Protein AF-A0A7D8ALW2-F1 (afdb_monomer_lite)

Organism: NCBI:txid57043

Structure (mmCIF, N/CA/C/O backbone):
data_AF-A0A7D8ALW2-F1
#
_entry.id   AF-A0A7D8ALW2-F1
#
loop_
_atom_site.group_PDB
_atom_site.id
_atom_site.type_symbol
_atom_site.label_atom_id
_atom_site.label_alt_id
_atom_site.label_comp_id
_atom_site.label_asym_id
_atom_site.label_entity_id
_atom_site.label_seq_id
_atom_site.pdbx_PDB_ins_code
_atom_site.Cartn_x
_atom_site.Cartn_y
_atom_site.Cartn_z
_atom_site.occupancy
_atom_site.B_iso_or_equiv
_atom_site.auth_seq_id
_atom_site.auth_comp_id
_atom_site.auth_asym_id
_atom_site.auth_atom_id
_atom_site.pdbx_PDB_model_num
ATOM 1 N N . MET A 1 1 ? -24.051 27.131 32.917 1.00 49.28 1 MET A N 1
ATOM 2 C CA . MET A 1 1 ? -25.265 26.604 32.248 1.00 49.28 1 MET A CA 1
ATOM 3 C C . MET A 1 1 ? -25.071 26.394 30.731 1.00 49.28 1 MET A C 1
ATOM 5 O O . MET A 1 1 ? -26.030 26.511 29.987 1.00 49.28 1 MET A O 1
ATOM 9 N N . ALA A 1 2 ? -23.865 26.048 30.250 1.00 46.69 2 ALA A N 1
ATOM 10 C CA . ALA A 1 2 ? -23.575 25.933 28.806 1.00 46.69 2 ALA A CA 1
ATOM 11 C C . ALA A 1 2 ? -23.322 24.488 28.316 1.00 46.69 2 ALA A C 1
ATOM 13 O O . ALA A 1 2 ? -23.296 24.242 27.117 1.00 46.69 2 ALA A O 1
ATOM 14 N N . ALA A 1 3 ? -23.178 23.514 29.223 1.00 50.22 3 ALA A N 1
ATOM 15 C CA . ALA A 1 3 ? -22.819 22.133 28.873 1.00 50.22 3 ALA A CA 1
ATOM 16 C C . ALA A 1 3 ? -24.005 21.259 28.408 1.00 50.22 3 ALA A C 1
ATOM 18 O O . ALA A 1 3 ? -23.799 20.154 27.915 1.00 50.22 3 ALA A O 1
ATOM 19 N N . GLN A 1 4 ? -25.250 21.735 28.534 1.00 50.16 4 GLN A N 1
ATOM 20 C CA . GLN A 1 4 ? -26.442 20.954 28.173 1.00 50.16 4 GLN A CA 1
ATOM 21 C C . GLN A 1 4 ? -26.747 20.941 26.661 1.00 50.16 4 GLN A C 1
ATOM 23 O O . GLN A 1 4 ? -27.540 20.115 26.216 1.00 50.16 4 GLN A O 1
ATOM 28 N N . GLN A 1 5 ? -26.151 21.839 25.865 1.00 50.19 5 GLN A N 1
ATOM 29 C CA . GLN A 1 5 ? -26.598 22.107 24.487 1.00 50.19 5 GLN A CA 1
ATOM 30 C C . GLN A 1 5 ? -25.983 21.201 23.404 1.00 50.19 5 GLN A C 1
ATOM 32 O O . GLN A 1 5 ? -26.368 21.302 22.245 1.00 50.19 5 GLN A O 1
ATOM 37 N N . ALA A 1 6 ? -25.091 20.268 23.755 1.00 52.12 6 ALA A N 1
ATOM 38 C CA . ALA A 1 6 ? -24.503 19.326 22.791 1.00 52.12 6 ALA A CA 1
ATOM 39 C C . ALA A 1 6 ? -25.215 17.959 22.725 1.00 52.12 6 ALA A C 1
ATOM 41 O O . ALA A 1 6 ? -24.763 17.054 22.023 1.00 52.12 6 ALA A O 1
ATOM 42 N N . LYS A 1 7 ? -26.341 17.775 23.429 1.00 53.06 7 LYS A N 1
ATOM 43 C CA . LYS A 1 7 ? -27.225 16.631 23.176 1.00 53.06 7 LYS A CA 1
ATOM 44 C C . LYS A 1 7 ? -27.994 16.930 21.893 1.00 53.06 7 LYS A C 1
ATOM 46 O O . LYS A 1 7 ? -29.060 17.533 21.941 1.00 53.06 7 LYS A O 1
ATOM 51 N N . ALA A 1 8 ? -27.424 16.540 20.750 1.00 59.66 8 ALA A N 1
ATOM 52 C CA . ALA A 1 8 ? -28.155 16.482 19.490 1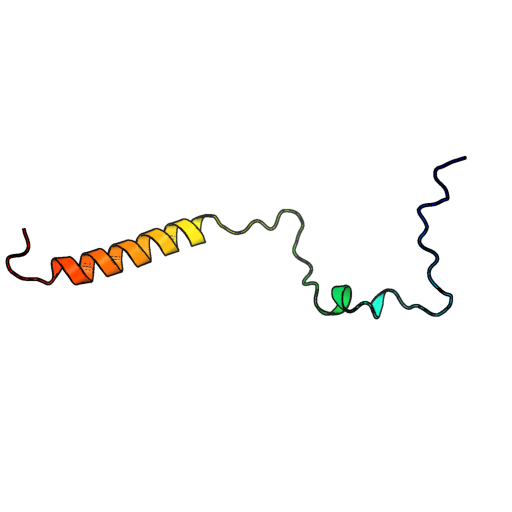.00 59.66 8 ALA A CA 1
ATOM 53 C C . ALA A 1 8 ? -29.508 15.819 19.773 1.00 59.66 8 ALA A C 1
ATOM 55 O O . ALA A 1 8 ? -29.542 14.693 20.276 1.00 59.66 8 ALA A O 1
ATOM 56 N N . ALA A 1 9 ? -30.598 16.553 19.553 1.00 60.94 9 ALA A N 1
ATOM 57 C CA . ALA A 1 9 ? -31.943 16.058 19.778 1.00 60.94 9 ALA A CA 1
ATOM 58 C C . ALA A 1 9 ? -32.143 14.831 18.881 1.00 60.94 9 ALA A C 1
ATOM 60 O O . ALA A 1 9 ? -32.354 14.949 17.675 1.00 60.94 9 ALA A O 1
ATOM 61 N N . VAL A 1 10 ? -31.994 13.638 19.457 1.00 61.12 10 VAL A N 1
ATOM 62 C CA . VAL A 1 10 ? -32.369 12.396 18.793 1.00 61.12 10 VAL A CA 1
ATOM 63 C C . VAL A 1 10 ? -33.879 12.476 18.660 1.00 61.12 10 VAL A C 1
ATOM 65 O O . VAL A 1 10 ? -34.591 12.398 19.661 1.00 61.12 10 VAL A O 1
ATOM 68 N N . GLN A 1 11 ? -34.352 12.722 17.437 1.00 63.62 11 GLN A N 1
ATOM 69 C CA . GLN A 1 11 ? -35.774 12.681 17.112 1.00 63.62 11 GLN A CA 1
ATOM 70 C C . GLN A 1 11 ? -36.358 11.385 17.699 1.00 63.62 11 GLN A C 1
ATOM 72 O O . GLN A 1 11 ? -35.775 10.317 17.470 1.00 63.62 11 GLN A O 1
ATOM 77 N N . PRO A 1 12 ? -37.455 11.439 18.473 1.00 60.72 12 PRO A N 1
ATOM 78 C CA . PRO A 1 12 ? -38.070 10.233 19.010 1.00 60.72 12 PRO A CA 1
ATOM 79 C C . PRO A 1 12 ? -38.426 9.297 17.845 1.00 60.72 12 PRO A C 1
ATOM 81 O O . PRO A 1 12 ? -39.180 9.670 16.952 1.00 60.72 12 PRO A O 1
ATOM 84 N N . GLY A 1 13 ? -37.812 8.108 17.818 1.00 69.56 13 GLY A N 1
ATOM 85 C CA . GLY A 1 13 ? -37.931 7.131 16.725 1.00 69.56 13 GLY A CA 1
ATOM 86 C C . GLY A 1 13 ? -36.696 6.982 15.823 1.00 69.56 13 GLY A C 1
ATOM 87 O O . GLY A 1 13 ? -36.673 6.089 14.978 1.00 69.56 13 GLY A O 1
ATOM 88 N N . PHE A 1 14 ? -35.650 7.796 15.997 1.00 71.94 14 PHE A N 1
ATOM 89 C CA . PHE A 1 14 ? -34.387 7.618 15.280 1.00 71.94 14 PHE A CA 1
ATOM 90 C C . PHE A 1 14 ? -33.503 6.575 15.976 1.00 71.94 14 PHE A C 1
ATOM 92 O O . PHE A 1 14 ? -32.917 6.841 17.025 1.00 71.94 14 PHE A O 1
ATOM 99 N N . ASP A 1 15 ? -33.404 5.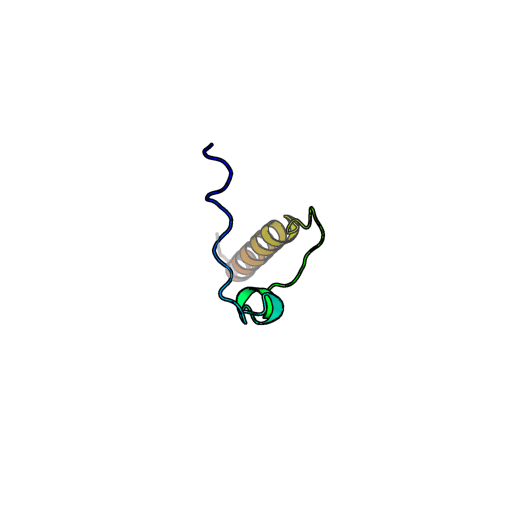390 15.377 1.00 80.44 15 ASP A N 1
ATOM 100 C CA . ASP A 1 15 ? -32.527 4.309 15.827 1.00 80.44 15 ASP A CA 1
ATOM 101 C C . ASP A 1 15 ? -31.062 4.611 15.449 1.00 80.44 15 ASP A C 1
ATOM 103 O O . ASP A 1 15 ? -30.728 4.633 14.257 1.00 80.44 15 ASP A O 1
ATOM 107 N N . PRO A 1 16 ? -30.156 4.815 16.424 1.00 76.94 16 PRO A N 1
ATOM 108 C CA . PRO A 1 16 ? -28.742 5.046 16.147 1.00 76.94 16 PRO A CA 1
ATOM 109 C C . PRO A 1 16 ? -28.070 3.921 15.347 1.00 76.94 16 PRO A C 1
ATOM 111 O O . PRO A 1 16 ? -27.077 4.189 14.674 1.00 76.94 16 PRO A O 1
ATOM 114 N N . ALA A 1 17 ? -28.596 2.691 15.386 1.00 78.75 17 ALA A N 1
ATOM 115 C CA . ALA A 1 17 ? -28.078 1.562 14.616 1.00 78.75 17 ALA A CA 1
ATOM 116 C C . ALA A 1 17 ? -28.437 1.629 13.119 1.00 78.75 17 ALA A C 1
ATOM 118 O O . ALA A 1 17 ? -27.775 0.986 12.308 1.00 78.75 17 ALA A O 1
ATOM 119 N N . ARG A 1 18 ? -29.428 2.444 12.721 1.00 80.69 18 ARG A N 1
ATOM 120 C CA . ARG A 1 18 ? -29.827 2.645 11.309 1.00 80.69 18 ARG A CA 1
ATOM 121 C C . ARG A 1 18 ? -29.011 3.703 10.572 1.00 80.69 18 ARG A C 1
ATOM 123 O O . ARG A 1 18 ? -29.319 4.060 9.438 1.00 80.69 18 ARG A O 1
ATOM 130 N N . ARG A 1 19 ? -27.973 4.225 11.214 1.00 84.06 19 ARG A N 1
ATOM 131 C CA . ARG A 1 19 ? -27.038 5.176 10.621 1.00 84.06 19 ARG A CA 1
ATOM 132 C C . ARG A 1 19 ? -26.217 4.505 9.518 1.00 84.06 19 ARG A C 1
ATOM 134 O O . ARG A 1 19 ? -25.548 3.506 9.769 1.00 84.06 19 ARG A O 1
ATOM 141 N N . THR A 1 20 ? -26.229 5.073 8.313 1.00 82.88 20 THR A N 1
ATOM 142 C CA . THR A 1 20 ? -25.469 4.562 7.156 1.00 82.88 20 THR A CA 1
ATOM 143 C C . THR A 1 20 ? -23.976 4.439 7.459 1.00 82.88 20 THR A C 1
ATOM 145 O O . THR A 1 20 ? -23.343 3.457 7.082 1.00 82.88 20 THR A O 1
ATOM 148 N N . ASP A 1 21 ? -23.414 5.394 8.199 1.00 81.94 21 ASP A N 1
ATOM 149 C CA . ASP A 1 21 ? -22.031 5.340 8.667 1.00 81.94 21 ASP A CA 1
ATOM 150 C C . ASP A 1 21 ? -21.777 4.152 9.603 1.00 81.94 21 ASP A C 1
ATOM 152 O O . ASP A 1 21 ? -20.717 3.544 9.529 1.00 81.94 21 ASP A O 1
ATOM 156 N N . VAL A 1 22 ? -22.738 3.755 10.442 1.00 83.94 22 VAL A N 1
ATOM 157 C CA . VAL A 1 22 ? -22.589 2.611 11.357 1.00 83.94 22 VAL A CA 1
ATOM 158 C C . VAL A 1 22 ? -22.604 1.283 10.605 1.00 83.94 22 VAL A C 1
ATOM 160 O O . VAL A 1 22 ? -21.822 0.403 10.962 1.00 83.94 22 VAL A O 1
ATOM 163 N N . LEU A 1 23 ? -23.439 1.153 9.569 1.00 84.19 23 LEU A N 1
ATOM 164 C CA . LEU A 1 23 ? -23.558 -0.076 8.775 1.00 84.19 23 LEU A CA 1
ATOM 165 C C . LEU A 1 23 ? -22.274 -0.414 8.007 1.00 84.19 23 LEU A C 1
ATOM 167 O O . LEU A 1 23 ? -21.946 -1.588 7.856 1.00 84.19 23 LEU A O 1
ATOM 171 N N . PHE A 1 24 ? -21.535 0.601 7.551 1.00 83.44 24 PHE A N 1
ATOM 172 C CA . PHE A 1 24 ? -20.315 0.411 6.755 1.00 83.44 24 PHE A CA 1
ATOM 173 C C . PHE A 1 24 ? -19.019 0.732 7.507 1.00 83.44 24 PHE A C 1
ATOM 175 O O . PHE A 1 24 ? -17.928 0.459 7.000 1.00 83.44 24 PHE A O 1
ATOM 182 N N . ARG A 1 25 ? -19.093 1.281 8.726 1.00 85.56 25 ARG A N 1
ATOM 183 C CA . ARG A 1 25 ? -17.901 1.518 9.546 1.00 85.56 25 ARG A CA 1
ATOM 184 C C . ARG A 1 25 ? -17.380 0.206 10.111 1.00 85.56 25 ARG A C 1
ATOM 186 O O . ARG A 1 25 ? -17.813 -0.253 11.170 1.00 85.56 25 ARG A O 1
ATOM 193 N N . VAL A 1 26 ? -16.351 -0.313 9.452 1.00 85.19 26 VAL A N 1
ATOM 194 C CA . VAL A 1 26 ? -15.467 -1.346 9.994 1.00 85.19 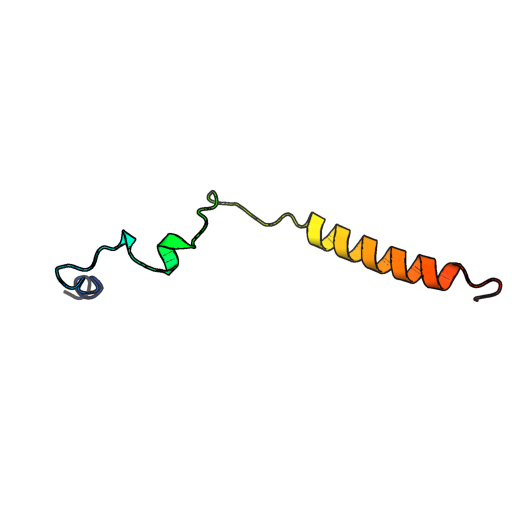26 VAL A CA 1
ATOM 195 C C . VAL A 1 26 ? -14.870 -0.838 11.308 1.00 85.19 26 VAL A C 1
ATOM 197 O O . VAL A 1 26 ? -14.186 0.186 11.339 1.00 85.19 26 VAL A O 1
ATOM 200 N N . ARG A 1 27 ? -15.157 -1.532 12.414 1.00 82.44 27 ARG A N 1
ATOM 201 C CA . ARG A 1 27 ? -14.470 -1.299 13.687 1.00 82.44 27 ARG A CA 1
ATOM 202 C C . ARG A 1 27 ? -13.076 -1.902 13.572 1.00 82.44 27 ARG A C 1
ATOM 204 O O . ARG A 1 27 ? -12.946 -3.088 13.289 1.00 82.44 27 ARG A O 1
ATOM 211 N N . ARG A 1 28 ? -12.056 -1.072 13.742 1.00 84.06 28 ARG A N 1
ATOM 212 C CA . ARG A 1 28 ? -10.669 -1.511 13.887 1.00 84.06 28 ARG A CA 1
ATOM 213 C C . ARG A 1 28 ? -10.271 -1.328 15.342 1.00 84.06 28 ARG A C 1
ATOM 215 O O . ARG A 1 28 ? -10.792 -0.423 15.993 1.00 84.06 28 ARG A O 1
ATOM 222 N N . GLU A 1 29 ? -9.390 -2.197 15.816 1.00 87.44 29 GLU A N 1
ATOM 223 C CA . GLU A 1 29 ? -8.812 -2.101 17.155 1.00 87.44 29 GLU A CA 1
ATOM 224 C C . GLU A 1 29 ? -8.156 -0.729 17.361 1.00 87.44 29 GLU A C 1
ATOM 226 O O . GLU A 1 29 ? -7.624 -0.123 16.420 1.00 87.44 29 GLU A O 1
ATOM 231 N N . GLU A 1 30 ? -8.207 -0.228 18.593 1.00 79.62 30 GLU A N 1
ATOM 232 C CA . GLU A 1 30 ? -7.506 1.000 18.964 1.00 79.62 30 GLU A CA 1
ATOM 233 C C . GLU A 1 30 ? -5.998 0.810 18.728 1.00 79.62 30 GLU A C 1
ATOM 235 O O . GLU A 1 30 ? -5.423 -0.213 19.097 1.00 79.62 30 GLU A O 1
ATOM 240 N N . GLY A 1 31 ? -5.360 1.765 18.042 1.00 82.75 31 GLY A N 1
ATOM 241 C CA . GLY A 1 31 ? -3.952 1.647 17.639 1.00 82.75 31 GLY A CA 1
ATOM 242 C C . GLY A 1 31 ? -3.698 0.817 16.373 1.00 82.75 31 GLY A C 1
ATOM 243 O O . GLY A 1 31 ? -2.550 0.491 16.083 1.00 82.75 31 GLY A O 1
ATOM 244 N N . HIS A 1 32 ? -4.729 0.472 15.591 1.00 86.19 32 HIS A N 1
ATOM 245 C CA . HIS A 1 32 ? -4.528 -0.147 14.280 1.00 86.19 32 HIS A CA 1
ATOM 246 C C . HIS A 1 32 ? -3.935 0.854 13.276 1.00 86.19 32 HIS A C 1
ATOM 248 O O . HIS A 1 32 ? -4.655 1.589 12.594 1.00 86.19 32 HIS A O 1
ATOM 254 N N . GLU A 1 33 ? -2.611 0.861 13.176 1.00 89.81 33 GLU A N 1
ATOM 255 C CA . GLU A 1 33 ? -1.864 1.653 12.205 1.00 89.81 33 GLU A CA 1
ATOM 256 C C . GLU A 1 33 ? -1.579 0.845 10.936 1.00 89.81 33 GLU A C 1
ATOM 258 O O . GLU A 1 33 ? -1.320 -0.361 10.970 1.00 89.81 33 GLU A O 1
ATOM 263 N N . LEU A 1 34 ? -1.622 1.518 9.784 1.00 87.75 34 LEU A N 1
ATOM 264 C CA . LEU A 1 34 ? -1.203 0.898 8.535 1.00 87.75 34 LEU A CA 1
ATOM 265 C C . LEU A 1 34 ? 0.311 0.675 8.583 1.00 87.75 34 LEU A C 1
ATOM 267 O O . LEU A 1 34 ? 1.070 1.616 8.796 1.00 87.75 34 LEU A O 1
ATOM 271 N N . SER A 1 35 ? 0.756 -0.560 8.346 1.00 91.69 35 SER A N 1
ATOM 272 C CA . SER A 1 35 ? 2.186 -0.868 8.346 1.00 91.69 35 SER A CA 1
ATOM 273 C C . SER A 1 35 ? 2.927 -0.060 7.277 1.00 91.69 35 SER A C 1
ATOM 275 O O . SER A 1 35 ? 2.633 -0.183 6.085 1.00 91.69 35 SER A O 1
ATOM 277 N N . SER A 1 36 ? 3.945 0.699 7.690 1.00 94.19 36 SER A N 1
ATOM 278 C CA . SER A 1 36 ? 4.815 1.468 6.788 1.00 94.19 36 SER A CA 1
ATOM 279 C C . SER A 1 36 ? 5.511 0.601 5.733 1.00 94.19 36 SER A C 1
ATOM 281 O O . SER A 1 36 ? 5.870 1.097 4.665 1.00 94.19 36 SER A O 1
ATOM 283 N N . TRP A 1 37 ? 5.648 -0.706 5.985 1.00 97.25 37 TRP A N 1
ATOM 284 C CA . TRP A 1 37 ? 6.198 -1.661 5.024 1.00 97.25 37 TRP A CA 1
ATOM 285 C C . TRP A 1 37 ? 5.413 -1.732 3.713 1.00 97.25 37 TRP A C 1
ATOM 287 O O . TRP A 1 37 ? 6.014 -2.042 2.689 1.00 97.25 37 TRP A O 1
ATOM 297 N N . TRP A 1 38 ? 4.121 -1.383 3.699 1.00 96.75 38 TRP A N 1
ATOM 298 C CA . TRP A 1 38 ? 3.354 -1.283 2.453 1.00 96.75 38 TRP A CA 1
ATOM 299 C C . TRP A 1 38 ? 3.887 -0.191 1.527 1.00 96.75 38 TRP A C 1
ATOM 301 O O . TRP A 1 38 ? 4.058 -0.434 0.334 1.00 96.75 38 TRP A O 1
ATOM 311 N N . PHE A 1 39 ? 4.202 0.989 2.062 1.00 97.31 39 PHE A N 1
ATOM 312 C CA . PHE A 1 39 ? 4.748 2.088 1.263 1.00 97.31 39 PHE A CA 1
ATOM 313 C C . PHE A 1 39 ? 6.179 1.800 0.811 1.00 97.31 39 PHE A C 1
ATOM 315 O O . PHE A 1 39 ? 6.516 2.037 -0.348 1.00 97.31 39 PHE A O 1
ATOM 322 N N . ILE A 1 40 ? 6.997 1.229 1.701 1.00 97.81 40 ILE A N 1
ATOM 323 C CA . ILE A 1 40 ? 8.370 0.820 1.377 1.00 97.81 40 ILE A CA 1
ATOM 324 C C . ILE A 1 40 ? 8.349 -0.257 0.286 1.00 97.81 40 ILE A C 1
ATOM 326 O O . ILE A 1 40 ? 9.042 -0.134 -0.720 1.00 97.81 40 ILE A O 1
ATOM 330 N N . GLY A 1 41 ? 7.515 -1.284 0.448 1.00 98.19 41 GLY A N 1
ATOM 331 C CA . GLY A 1 41 ? 7.358 -2.358 -0.526 1.00 98.19 41 GLY A CA 1
ATOM 332 C C . GLY A 1 41 ? 6.861 -1.853 -1.878 1.00 98.19 41 GLY A C 1
ATOM 333 O O . GLY A 1 41 ? 7.425 -2.229 -2.901 1.00 98.19 41 GLY A O 1
ATOM 334 N N . ALA A 1 42 ? 5.866 -0.960 -1.895 1.00 98.06 42 ALA A N 1
ATOM 335 C CA . ALA A 1 42 ? 5.362 -0.355 -3.127 1.00 98.06 42 ALA A CA 1
ATOM 336 C C . ALA A 1 42 ? 6.453 0.435 -3.866 1.00 98.06 42 ALA A C 1
ATOM 338 O O . AL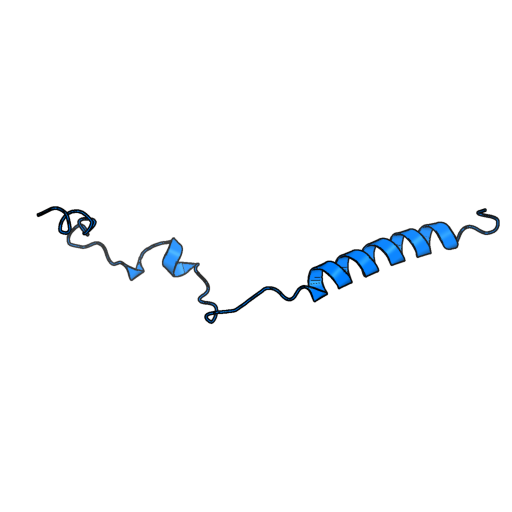A A 1 42 ? 6.615 0.259 -5.072 1.00 98.06 42 ALA A O 1
ATOM 339 N N . PHE A 1 43 ? 7.233 1.245 -3.142 1.00 98.31 43 PHE A N 1
ATOM 340 C CA . PHE A 1 43 ? 8.346 2.006 -3.710 1.00 98.31 43 PHE A CA 1
ATOM 341 C C . PHE A 1 43 ? 9.440 1.099 -4.284 1.00 98.31 43 PHE A C 1
ATOM 343 O O . PHE A 1 43 ? 9.910 1.318 -5.405 1.00 98.31 43 PHE A O 1
ATOM 350 N N . LEU A 1 44 ? 9.844 0.075 -3.528 1.00 98.44 44 LEU A N 1
ATOM 351 C CA . LEU A 1 44 ? 10.852 -0.880 -3.978 1.00 98.44 44 LEU A CA 1
ATOM 352 C C . LEU A 1 44 ? 10.358 -1.639 -5.212 1.00 98.44 44 LEU A C 1
ATOM 354 O O . LEU A 1 44 ? 11.069 -1.689 -6.209 1.00 98.44 44 LEU A O 1
ATOM 358 N N . ALA A 1 45 ? 9.121 -2.142 -5.194 1.00 98.31 45 ALA A N 1
ATOM 359 C CA . ALA A 1 45 ? 8.534 -2.864 -6.317 1.00 98.31 45 ALA A CA 1
ATOM 360 C C . ALA A 1 45 ? 8.460 -2.001 -7.585 1.00 98.31 45 ALA A C 1
ATOM 362 O O . ALA A 1 45 ? 8.924 -2.432 -8.640 1.00 98.31 45 ALA A O 1
ATOM 363 N N . SER A 1 46 ? 7.938 -0.771 -7.497 1.00 98.12 46 SER A N 1
ATOM 364 C CA . SER A 1 46 ? 7.843 0.120 -8.659 1.00 98.12 46 SER A CA 1
ATOM 365 C C . SER A 1 46 ? 9.21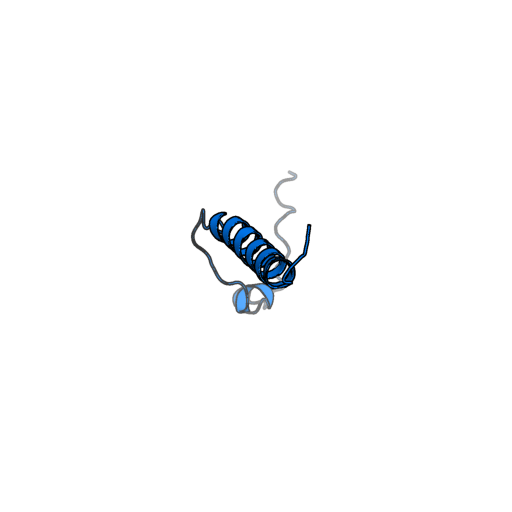8 0.470 -9.222 1.00 98.12 46 SER A C 1
ATOM 367 O O . SER A 1 46 ? 9.417 0.438 -10.435 1.00 98.12 46 SER A O 1
ATOM 369 N N . SER A 1 47 ? 10.179 0.768 -8.346 1.00 97.75 47 SER A N 1
ATOM 370 C CA . SER A 1 47 ? 11.540 1.121 -8.754 1.00 97.75 47 SER A CA 1
ATOM 371 C C . SER A 1 47 ? 12.240 -0.061 -9.415 1.00 97.75 47 SER A C 1
ATOM 373 O O . SER A 1 47 ? 12.817 0.092 -10.486 1.00 97.75 47 SER A O 1
ATOM 375 N N . SER A 1 48 ? 12.134 -1.257 -8.830 1.00 97.25 48 SER A N 1
ATOM 376 C CA . SER A 1 48 ? 12.681 -2.482 -9.412 1.00 97.25 48 SER A CA 1
ATOM 377 C C . SER A 1 48 ? 12.086 -2.787 -10.783 1.00 97.25 48 SER A C 1
ATOM 379 O O . SER A 1 48 ? 12.829 -3.200 -11.666 1.00 97.25 48 SER A O 1
ATOM 381 N N . VAL A 1 49 ? 10.786 -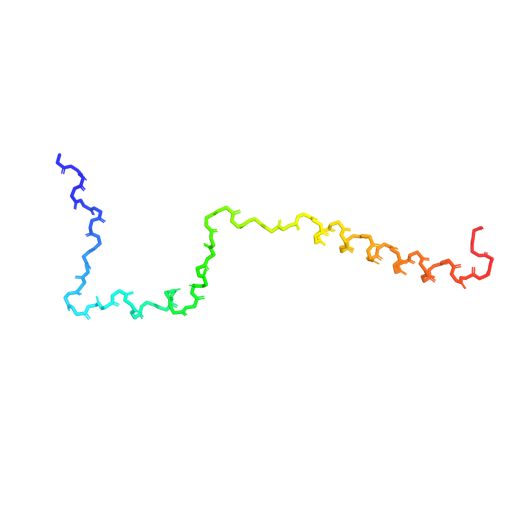2.552 -10.994 1.00 96.69 49 VAL A N 1
ATOM 382 C CA . VAL A 1 49 ? 10.152 -2.720 -12.312 1.00 96.69 49 VAL A CA 1
ATOM 383 C C . VAL A 1 49 ? 10.760 -1.765 -13.337 1.00 96.69 49 VAL A C 1
ATOM 385 O O . VAL A 1 49 ? 11.158 -2.206 -14.411 1.00 96.69 49 VAL A O 1
ATOM 388 N N . VAL A 1 50 ? 10.877 -0.475 -13.010 1.00 95.00 50 VAL A N 1
ATOM 389 C CA . VAL A 1 50 ? 11.481 0.516 -13.918 1.00 95.00 50 VAL A CA 1
ATOM 390 C C . VAL A 1 50 ? 12.928 0.148 -14.232 1.00 95.00 50 VAL A C 1
ATOM 392 O O . VAL A 1 50 ? 13.312 0.122 -15.398 1.00 95.00 50 VAL A O 1
ATOM 395 N N . ILE A 1 51 ? 13.714 -0.186 -13.208 1.00 93.25 51 ILE A N 1
ATOM 396 C CA . ILE A 1 51 ? 15.107 -0.609 -13.372 1.00 93.25 51 ILE A CA 1
ATOM 397 C C . ILE A 1 51 ? 15.174 -1.837 -14.277 1.00 93.25 51 ILE A C 1
ATOM 399 O O . ILE A 1 51 ? 15.895 -1.809 -15.262 1.00 93.25 51 ILE A O 1
ATOM 403 N N . ALA A 1 52 ? 14.388 -2.881 -14.012 1.00 92.62 52 ALA A N 1
ATOM 404 C CA . ALA A 1 52 ? 14.396 -4.098 -14.819 1.00 92.62 52 ALA A CA 1
ATOM 405 C C . ALA A 1 52 ? 14.072 -3.822 -16.296 1.00 92.62 52 ALA A C 1
ATOM 407 O O . ALA A 1 52 ? 14.736 -4.365 -17.177 1.00 92.62 52 ALA A O 1
ATOM 408 N N . LEU A 1 53 ? 13.092 -2.955 -16.567 1.00 91.00 53 LEU A N 1
ATOM 409 C CA . LEU A 1 53 ? 12.721 -2.571 -17.930 1.00 91.00 53 LEU A CA 1
ATOM 410 C C . LEU A 1 53 ? 13.840 -1.808 -18.650 1.00 91.00 53 LEU A C 1
ATOM 412 O O . LEU A 1 53 ? 14.066 -2.037 -19.836 1.00 91.00 53 LEU A O 1
ATOM 416 N N . LEU A 1 54 ? 14.543 -0.915 -17.950 1.00 88.25 54 LEU A N 1
ATOM 417 C CA . LEU A 1 54 ? 15.619 -0.110 -18.536 1.00 88.25 54 LEU A CA 1
ATOM 418 C C . LEU A 1 54 ? 16.951 -0.870 -18.628 1.00 88.25 54 LEU A C 1
ATOM 420 O O . LEU A 1 54 ? 17.715 -0.658 -19.564 1.00 88.25 54 LEU A O 1
ATOM 424 N N . SER A 1 55 ? 17.226 -1.780 -17.694 1.00 84.25 55 SER A N 1
ATOM 425 C CA . SER A 1 55 ? 18.466 -2.563 -17.632 1.00 84.25 55 SER A CA 1
ATOM 426 C C . SER A 1 55 ? 18.507 -3.735 -18.614 1.00 84.25 55 SER A C 1
ATOM 428 O O . SER A 1 55 ? 19.574 -4.304 -18.825 1.00 84.25 55 SER A O 1
ATOM 430 N N . TRP A 1 56 ? 17.381 -4.104 -19.233 1.00 76.12 56 TRP A N 1
ATOM 431 C CA . TRP A 1 56 ? 17.344 -5.160 -20.252 1.00 76.12 56 TRP A CA 1
ATOM 432 C C . TRP A 1 56 ? 17.706 -4.669 -21.664 1.00 76.12 56 TRP A C 1
ATOM 434 O O . TRP A 1 56 ? 17.626 -5.446 -22.614 1.00 76.12 56 TRP A O 1
ATOM 444 N N . VAL A 1 57 ? 18.107 -3.398 -21.818 1.00 73.56 57 VAL A N 1
ATOM 445 C CA . VAL A 1 57 ? 18.607 -2.829 -23.080 1.00 73.56 57 VAL A CA 1
ATOM 446 C C . VAL A 1 57 ? 20.112 -3.117 -23.208 1.00 73.56 57 VAL A C 1
ATOM 448 O O . VAL A 1 57 ? 20.909 -2.512 -22.486 1.00 73.56 57 VAL A O 1
ATOM 451 N N . PRO A 1 58 ? 20.551 -4.008 -24.120 1.00 70.31 58 PRO A N 1
ATOM 452 C CA . PRO A 1 58 ? 21.973 -4.268 -24.327 1.00 70.31 58 PRO A CA 1
ATOM 453 C C . PRO A 1 58 ? 22.648 -3.017 -24.911 1.00 70.31 58 PRO A C 1
ATOM 455 O O . PRO A 1 58 ? 22.253 -2.551 -25.978 1.00 70.31 58 PRO A O 1
ATOM 458 N N . GLY A 1 59 ? 23.653 -2.473 -24.216 1.00 68.06 59 GLY A N 1
ATOM 459 C CA . GLY A 1 59 ? 24.352 -1.236 -24.606 1.00 68.06 59 GLY A CA 1
ATOM 460 C C . GLY A 1 59 ? 23.750 0.066 -24.054 1.00 68.06 59 GLY A C 1
ATOM 461 O O . GLY A 1 59 ? 24.088 1.141 -24.544 1.00 68.06 59 GLY A O 1
ATOM 462 N N . GLY A 1 60 ? 22.845 -0.008 -23.072 1.00 68.12 60 GLY A N 1
ATOM 463 C CA . GLY A 1 60 ? 22.323 1.163 -22.362 1.00 68.12 60 GLY A CA 1
ATOM 464 C C . GLY A 1 60 ? 23.272 1.654 -21.263 1.00 68.12 60 GLY A C 1
ATOM 465 O O . GLY A 1 60 ? 23.393 0.977 -20.247 1.00 68.12 60 GLY A O 1
ATOM 466 N N . ALA A 1 61 ? 23.844 2.847 -21.481 1.00 62.28 61 ALA A N 1
ATOM 467 C CA . ALA A 1 61 ? 24.885 3.537 -20.694 1.00 62.28 61 ALA A CA 1
ATOM 468 C C . ALA A 1 61 ? 26.233 2.800 -20.576 1.00 62.28 61 ALA A C 1
ATOM 470 O O . ALA A 1 61 ? 26.281 1.658 -20.074 1.00 62.28 61 ALA A O 1
#

pLDDT: mean 80.1, std 15.43, range [46.69, 98.44]

Sequence (61 aa):
MAAQQAKAAVQPGFDPARRTDVLFRVRREEGHELSSWWFIGAFLASSSVVIALLSWVPGGA

Radius of gyration: 25.96 Å; chains: 1; bounding box: 63×32×57 Å

Foldseek 3Di:
DPPPPPPPPCDVPDDPCPDPCNVPDDDDDPPPDDDPVVVVVVVVVVVVVVCVVQVPDVPRD

Secondary structure (DSSP, 8-state):
--GGGGS----TT--GGG-HHHHH-----TT-PPPTHHHHHHHHHHHHHHHHHHHTSTT--